Protein AF-A0A1F7S9X0-F1 (afdb_monomer_lite)

Foldseek 3Di:
DVVLVVVLVVLLVVVVVVLVVVLVVQLVLQQDAQVGGDPVSSVVVSVLVSVLSVLLSCLQRPVLVVCVVPDDDDAQLVSQLVSQQVSLVVCVVVVSQDDDPLSSQLSNLQSSLSSSVSSLVVVVVDPPDCPPVSVVNCVPSVVSSVVSNVSSVVSNSVSRYD

Structure (mmCIF, N/CA/C/O backbone):
data_AF-A0A1F7S9X0-F1
#
_entry.id   AF-A0A1F7S9X0-F1
#
loop_
_atom_site.group_PDB
_atom_site.id
_atom_site.type_symbol
_atom_site.label_atom_id
_atom_site.label_alt_id
_atom_site.label_comp_id
_atom_site.label_asym_id
_atom_site.label_entity_id
_atom_site.label_seq_id
_atom_site.pdbx_PDB_ins_code
_atom_site.Cartn_x
_atom_site.Cartn_y
_atom_site.Cartn_z
_atom_site.occupancy
_atom_site.B_iso_or_equiv
_atom_site.auth_seq_id
_atom_site.auth_comp_id
_atom_site.auth_asym_id
_atom_site.auth_atom_id
_atom_site.pdbx_PDB_model_num
ATOM 1 N N . MET A 1 1 ? -0.763 -1.073 28.787 1.00 52.91 1 MET A N 1
ATOM 2 C CA . MET A 1 1 ? -0.104 -0.622 27.533 1.00 52.91 1 MET A CA 1
ATOM 3 C C . MET A 1 1 ? 0.517 -1.801 26.780 1.00 52.91 1 MET A C 1
ATOM 5 O O . MET A 1 1 ? 0.307 -1.887 25.579 1.00 52.91 1 MET A O 1
ATOM 9 N N . TYR A 1 2 ? 1.167 -2.744 27.479 1.00 56.00 2 TYR A N 1
ATOM 10 C CA . TYR A 1 2 ? 1.708 -3.992 26.912 1.00 56.00 2 TYR A CA 1
ATOM 11 C C . TYR A 1 2 ? 0.678 -4.873 26.181 1.00 56.00 2 TYR A C 1
ATOM 13 O O . TYR A 1 2 ? 0.942 -5.265 25.049 1.00 56.00 2 TYR A O 1
ATOM 21 N N . ASP A 1 3 ? -0.524 -5.079 26.734 1.00 59.19 3 ASP A N 1
ATOM 22 C CA . ASP A 1 3 ? -1.555 -5.902 26.067 1.00 59.19 3 ASP A CA 1
ATOM 23 C C . ASP A 1 3 ? -1.967 -5.372 24.689 1.00 59.19 3 ASP A C 1
ATOM 25 O O . ASP A 1 3 ? -2.252 -6.146 23.783 1.00 59.19 3 ASP A O 1
ATOM 29 N N . ARG A 1 4 ? -1.943 -4.045 24.491 1.00 62.69 4 ARG A N 1
ATOM 30 C CA . ARG A 1 4 ? -2.284 -3.433 23.198 1.00 62.69 4 ARG A CA 1
ATOM 31 C C 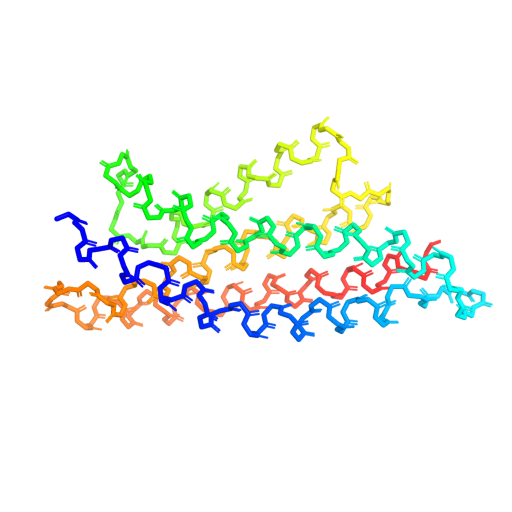. ARG A 1 4 ? -1.199 -3.684 22.148 1.00 62.69 4 ARG A C 1
ATOM 33 O O . ARG A 1 4 ? -1.534 -3.937 21.001 1.00 62.69 4 ARG A O 1
ATOM 40 N N . LEU A 1 5 ? 0.079 -3.659 22.532 1.00 60.00 5 LEU A N 1
ATOM 41 C CA . LEU A 1 5 ? 1.208 -3.941 21.633 1.00 60.00 5 LEU A CA 1
ATOM 42 C C . LEU A 1 5 ? 1.247 -5.409 21.193 1.00 60.00 5 LEU A C 1
ATOM 44 O O . LEU A 1 5 ? 1.481 -5.687 20.019 1.00 60.00 5 LEU A O 1
ATOM 48 N N . VAL A 1 6 ? 0.972 -6.340 22.110 1.00 61.53 6 VAL A N 1
ATOM 49 C CA . VAL A 1 6 ? 0.902 -7.777 21.794 1.00 61.53 6 VAL A CA 1
ATOM 50 C C . VAL A 1 6 ? -0.243 -8.061 20.822 1.00 61.53 6 VAL A C 1
ATOM 52 O O . VAL A 1 6 ? -0.059 -8.787 19.847 1.00 61.53 6 VAL A O 1
ATOM 55 N N . LEU A 1 7 ? -1.398 -7.426 21.032 1.00 66.19 7 LEU A N 1
ATOM 56 C CA . LEU A 1 7 ? -2.547 -7.538 20.134 1.00 66.19 7 LEU A CA 1
ATOM 57 C C . LEU A 1 7 ? -2.237 -6.977 18.736 1.00 66.19 7 LEU A C 1
ATOM 59 O O . LEU A 1 7 ? -2.591 -7.590 17.730 1.00 66.19 7 LEU A O 1
ATOM 63 N N . ILE A 1 8 ? -1.493 -5.865 18.671 1.00 66.94 8 ILE A N 1
ATOM 64 C CA . ILE A 1 8 ? -1.034 -5.272 17.409 1.00 66.94 8 ILE A CA 1
ATOM 65 C C . ILE A 1 8 ? -0.099 -6.205 16.637 1.00 66.94 8 ILE A C 1
ATOM 67 O O . ILE A 1 8 ? -0.244 -6.361 15.419 1.00 66.94 8 ILE A O 1
ATOM 71 N N . LEU A 1 9 ? 0.836 -6.847 17.337 1.00 61.72 9 LEU A N 1
ATOM 72 C CA . LEU A 1 9 ? 1.754 -7.827 16.757 1.00 61.72 9 LEU A CA 1
ATOM 73 C C . LEU A 1 9 ? 1.010 -9.067 16.250 1.00 61.72 9 LEU A C 1
ATOM 75 O O . LEU A 1 9 ? 1.274 -9.522 15.140 1.00 61.72 9 LEU A O 1
ATOM 79 N N . VAL A 1 10 ? 0.040 -9.576 17.013 1.00 67.88 10 VAL A N 1
ATOM 80 C CA . VAL A 1 10 ? -0.787 -10.726 16.613 1.00 67.88 10 VAL A CA 1
ATOM 81 C C . VAL A 1 10 ? -1.612 -10.429 15.360 1.00 67.88 10 VAL A C 1
ATOM 83 O O . VAL A 1 10 ? -1.617 -11.240 14.431 1.00 67.88 10 VAL A O 1
ATOM 86 N N . GLU A 1 11 ? -2.259 -9.263 15.275 1.00 68.31 11 GLU A N 1
ATOM 87 C CA . GLU A 1 11 ? -2.981 -8.871 14.057 1.00 68.31 11 GLU A CA 1
ATOM 88 C C . GLU A 1 11 ? -2.034 -8.691 12.867 1.00 68.31 11 GLU A C 1
ATOM 90 O O . GLU A 1 11 ? -2.340 -9.147 11.764 1.00 68.31 11 GLU A O 1
ATOM 95 N N . THR A 1 12 ? -0.851 -8.114 13.093 1.00 69.31 12 THR A N 1
ATOM 96 C CA . THR A 1 12 ? 0.179 -7.976 12.052 1.00 69.31 12 THR A CA 1
ATOM 97 C C . THR A 1 12 ? 0.604 -9.342 11.504 1.00 69.31 12 THR A C 1
ATOM 99 O O . THR A 1 12 ? 0.726 -9.507 10.292 1.00 69.31 12 THR A O 1
ATOM 102 N N . ILE A 1 13 ? 0.770 -10.350 12.367 1.00 70.62 13 ILE A N 1
ATOM 103 C CA . ILE A 1 13 ? 1.105 -11.724 11.957 1.00 70.62 13 ILE A CA 1
ATOM 104 C C . ILE A 1 13 ? -0.046 -12.365 11.165 1.00 70.62 13 ILE A C 1
ATOM 106 O O . ILE A 1 13 ? 0.199 -13.071 10.183 1.00 70.62 13 ILE A O 1
ATOM 110 N N . SER A 1 14 ? -1.300 -12.101 11.548 1.00 73.56 14 SER A N 1
ATOM 111 C CA . SER A 1 14 ? -2.481 -12.582 10.818 1.00 73.56 14 SER A CA 1
ATOM 112 C C . SER A 1 14 ? -2.543 -12.001 9.399 1.00 73.56 14 SER A C 1
ATOM 114 O O . SER A 1 14 ? -2.650 -12.748 8.423 1.00 73.56 14 SER A O 1
ATOM 116 N N . TRP A 1 15 ? -2.368 -10.681 9.267 1.00 73.75 15 TRP A N 1
ATOM 117 C CA . TRP A 1 15 ? -2.317 -9.986 7.974 1.00 73.75 15 TRP A CA 1
ATOM 118 C C . TRP A 1 15 ? -1.079 -10.337 7.146 1.00 73.75 15 TRP A C 1
ATOM 120 O O . TRP A 1 15 ? -1.151 -10.372 5.916 1.00 73.75 15 TRP A O 1
ATOM 130 N N . GLY A 1 16 ? 0.031 -10.677 7.804 1.00 74.31 16 GLY A N 1
ATOM 131 C CA . GLY A 1 16 ? 1.269 -11.105 7.159 1.00 74.31 16 GLY A CA 1
ATOM 132 C C . GLY A 1 16 ? 1.069 -12.300 6.226 1.00 74.31 16 GLY A C 1
ATOM 133 O O . GLY A 1 16 ? 1.617 -12.303 5.128 1.00 74.31 16 GLY A O 1
ATOM 134 N N . LYS A 1 17 ? 0.216 -13.271 6.588 1.00 78.25 17 LYS A N 1
ATOM 135 C CA . LYS A 1 17 ? -0.087 -14.430 5.724 1.00 78.25 17 LYS A CA 1
ATOM 136 C C . LYS A 1 17 ? -0.723 -14.007 4.399 1.00 78.25 17 LYS A C 1
ATOM 138 O O . LYS A 1 17 ? -0.290 -14.453 3.341 1.00 78.25 17 LYS A O 1
ATOM 143 N N . TYR A 1 18 ? -1.711 -13.114 4.451 1.00 81.50 18 TYR A N 1
ATOM 144 C CA . TYR A 1 18 ? -2.380 -12.599 3.253 1.00 81.50 18 TYR A CA 1
ATOM 145 C C . TYR A 1 18 ? -1.437 -11.758 2.395 1.00 81.50 18 TYR A C 1
ATOM 147 O O . TYR A 1 18 ? -1.477 -11.843 1.169 1.00 81.50 18 TYR A O 1
ATOM 155 N N . ILE A 1 19 ? -0.547 -10.991 3.025 1.00 81.62 19 ILE A N 1
ATOM 156 C CA . ILE A 1 19 ? 0.448 -10.207 2.297 1.00 81.62 19 ILE A CA 1
ATOM 157 C C . ILE A 1 19 ? 1.531 -11.060 1.669 1.00 81.62 19 ILE A C 1
ATOM 159 O O . ILE A 1 19 ? 1.950 -10.735 0.570 1.00 81.62 19 ILE A O 1
ATOM 163 N N . ILE A 1 20 ? 1.935 -12.172 2.275 1.00 83.69 20 ILE A N 1
ATOM 164 C CA . ILE A 1 20 ? 2.848 -13.118 1.623 1.00 83.69 20 ILE A CA 1
ATOM 165 C C . ILE A 1 20 ? 2.207 -13.671 0.344 1.00 83.69 20 ILE A C 1
ATOM 167 O O . ILE A 1 20 ? 2.863 -13.710 -0.696 1.00 83.69 20 ILE A O 1
ATOM 171 N N . VAL A 1 21 ? 0.917 -14.023 0.386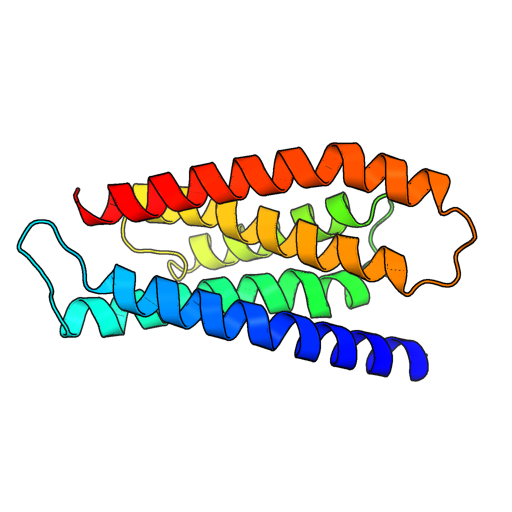 1.00 85.81 21 VAL A N 1
ATOM 172 C CA . VAL A 1 21 ? 0.172 -14.458 -0.809 1.00 85.81 21 VAL A CA 1
ATOM 173 C C . VAL A 1 21 ? 0.089 -13.333 -1.845 1.00 85.81 21 VAL A C 1
ATOM 175 O O . VAL A 1 21 ? 0.334 -13.573 -3.026 1.00 85.81 21 VAL A O 1
ATOM 178 N N . ALA A 1 22 ? -0.190 -12.098 -1.419 1.00 84.81 22 ALA A N 1
ATOM 179 C CA . ALA A 1 22 ? -0.209 -10.944 -2.314 1.00 84.81 22 ALA A CA 1
ATOM 180 C C . ALA A 1 22 ? 1.171 -10.686 -2.940 1.00 84.81 22 ALA A C 1
ATOM 182 O O . ALA A 1 22 ? 1.265 -10.494 -4.146 1.00 84.81 22 ALA A O 1
ATOM 183 N N . ILE A 1 23 ? 2.250 -10.747 -2.158 1.00 86.06 23 ILE A N 1
ATOM 184 C CA . ILE A 1 23 ? 3.628 -10.599 -2.637 1.00 86.06 23 ILE A CA 1
ATOM 185 C C . ILE A 1 23 ? 3.938 -11.677 -3.672 1.00 86.06 23 ILE A C 1
ATOM 187 O O . ILE A 1 23 ? 4.440 -11.343 -4.738 1.00 86.06 23 ILE A O 1
ATOM 191 N N . ALA A 1 24 ? 3.600 -12.940 -3.402 1.00 86.06 24 ALA A N 1
ATOM 192 C CA . ALA A 1 24 ? 3.807 -14.031 -4.350 1.00 86.06 24 ALA A CA 1
ATOM 193 C C . ALA A 1 24 ? 3.043 -13.793 -5.665 1.00 86.06 24 ALA A C 1
ATOM 195 O O . ALA A 1 24 ? 3.619 -13.930 -6.743 1.00 86.06 24 ALA A O 1
ATOM 196 N N . ALA A 1 25 ? 1.780 -13.362 -5.589 1.00 87.00 25 ALA A N 1
ATOM 197 C CA . ALA A 1 25 ? 0.981 -13.033 -6.767 1.00 87.00 25 ALA A CA 1
ATOM 198 C C . ALA A 1 25 ? 1.587 -11.867 -7.569 1.00 87.00 25 ALA A C 1
ATOM 200 O O . ALA A 1 25 ? 1.776 -11.978 -8.779 1.00 87.00 25 ALA A O 1
ATOM 201 N N . PHE A 1 26 ? 1.958 -10.770 -6.902 1.00 83.81 26 PHE A N 1
ATOM 202 C CA . PHE A 1 26 ? 2.605 -9.624 -7.545 1.00 83.81 26 PHE A CA 1
ATOM 203 C C . PHE A 1 26 ? 3.975 -9.982 -8.123 1.00 83.81 26 PHE A C 1
ATOM 205 O O . PHE A 1 26 ? 4.335 -9.465 -9.176 1.00 83.81 26 PHE A O 1
ATOM 212 N N . PHE A 1 27 ? 4.732 -10.869 -7.479 1.00 84.88 27 PHE A N 1
ATOM 213 C CA . PHE A 1 27 ? 6.030 -11.330 -7.964 1.00 84.88 27 PHE A CA 1
ATOM 214 C C . PHE A 1 27 ? 5.885 -12.141 -9.257 1.00 84.88 27 PHE A C 1
ATOM 216 O O . PHE A 1 27 ? 6.575 -11.855 -10.233 1.00 84.88 27 PHE A O 1
ATOM 223 N N . LEU A 1 28 ? 4.926 -13.074 -9.306 1.00 83.56 28 LEU A N 1
ATOM 224 C CA . LEU A 1 28 ? 4.610 -13.837 -10.520 1.00 83.56 28 LEU A CA 1
ATOM 225 C C . LEU A 1 28 ? 4.130 -12.926 -11.657 1.00 83.56 28 LEU A C 1
ATOM 227 O O . LEU A 1 28 ? 4.564 -13.069 -12.796 1.00 83.56 28 LEU A O 1
ATOM 231 N N . LEU A 1 29 ? 3.273 -11.951 -11.350 1.00 83.81 29 LEU A N 1
ATOM 232 C CA . LEU A 1 29 ? 2.774 -11.002 -12.347 1.00 83.81 29 LEU A CA 1
ATOM 233 C C . LEU A 1 29 ? 3.838 -9.984 -12.790 1.00 83.81 29 LEU A C 1
ATOM 235 O O . LEU A 1 29 ? 3.744 -9.448 -13.890 1.00 83.81 29 LEU A O 1
ATOM 239 N N . SER A 1 30 ? 4.859 -9.723 -11.968 1.00 83.31 30 SER A N 1
ATOM 240 C CA . SER A 1 30 ? 5.921 -8.750 -12.273 1.00 83.31 30 SER A CA 1
ATOM 241 C C . SER A 1 30 ? 6.828 -9.186 -13.419 1.00 83.31 30 SER A C 1
ATOM 243 O O . SER A 1 30 ? 7.471 -8.338 -14.031 1.00 83.31 30 SER A O 1
ATOM 245 N N . GLY A 1 31 ? 6.895 -10.486 -13.712 1.00 78.19 31 GLY A N 1
ATOM 246 C CA . GLY A 1 31 ? 7.665 -10.989 -14.846 1.00 78.19 31 GLY A CA 1
ATOM 247 C C . GLY A 1 31 ? 6.967 -10.833 -16.193 1.00 78.19 31 GLY A C 1
ATOM 248 O O . GLY A 1 31 ? 7.625 -10.981 -17.219 1.00 78.19 31 GLY A O 1
ATOM 249 N N . LEU A 1 32 ? 5.666 -10.521 -16.210 1.00 81.56 32 LEU A N 1
ATOM 250 C CA . LEU A 1 32 ? 4.917 -10.300 -17.444 1.00 81.56 32 LEU A CA 1
ATOM 251 C C . LEU A 1 32 ? 5.286 -8.949 -18.061 1.00 81.56 32 LEU A C 1
ATOM 253 O O . LEU A 1 32 ? 5.194 -7.906 -17.414 1.00 81.56 32 LEU A O 1
ATOM 257 N N . ASN A 1 33 ? 5.665 -8.981 -19.334 1.00 79.25 33 ASN A N 1
ATOM 258 C CA . ASN A 1 33 ? 5.948 -7.809 -20.149 1.00 79.25 33 ASN A CA 1
ATOM 259 C C . ASN A 1 33 ? 5.327 -7.994 -21.548 1.00 79.25 33 ASN A C 1
ATOM 261 O O . ASN A 1 33 ? 4.997 -9.107 -21.963 1.00 79.25 33 ASN A O 1
ATOM 265 N N . LYS A 1 34 ? 5.207 -6.905 -22.312 1.00 77.25 34 LYS A N 1
ATOM 266 C CA . LYS A 1 34 ? 4.739 -6.873 -23.706 1.00 77.25 34 LYS A CA 1
ATOM 267 C C . LYS A 1 34 ? 5.476 -7.856 -24.628 1.00 77.25 34 LYS A C 1
ATOM 269 O O . LYS A 1 34 ? 4.891 -8.343 -25.588 1.00 77.25 34 LYS A O 1
ATOM 274 N N . TYR A 1 35 ? 6.740 -8.158 -24.328 1.00 77.69 35 TYR A N 1
ATOM 275 C CA . TYR A 1 35 ? 7.597 -9.062 -25.107 1.00 77.69 35 TYR A CA 1
ATOM 276 C C . TYR A 1 35 ? 7.647 -10.504 -24.564 1.00 77.69 35 TYR A C 1
ATOM 278 O O . TYR A 1 35 ? 8.422 -11.314 -25.065 1.00 77.69 35 TYR A O 1
ATOM 286 N N . GLY A 1 36 ? 6.843 -10.837 -23.547 1.00 79.75 36 GLY A N 1
ATOM 287 C CA . GLY A 1 36 ? 6.829 -12.148 -22.891 1.00 79.75 36 GLY A CA 1
ATOM 288 C C . GLY A 1 36 ? 7.244 -12.085 -21.420 1.00 79.75 36 GLY A C 1
ATOM 289 O O . GLY A 1 36 ? 7.173 -11.032 -20.787 1.00 79.75 36 GLY A O 1
ATOM 290 N N . TYR A 1 37 ? 7.653 -13.228 -20.863 1.00 82.75 37 TYR A N 1
ATOM 291 C CA . TYR A 1 37 ? 8.077 -13.327 -19.465 1.00 82.75 37 TYR A CA 1
ATOM 292 C C . TYR A 1 37 ? 9.589 -13.119 -19.330 1.00 82.75 37 TYR A C 1
ATOM 294 O O . TYR A 1 37 ? 10.368 -13.844 -19.945 1.00 82.75 37 TYR A O 1
ATOM 302 N N . SER A 1 38 ? 10.010 -12.158 -18.506 1.00 82.81 38 SER A N 1
ATOM 303 C CA . SER A 1 38 ? 11.426 -11.910 -18.204 1.00 82.81 38 SER A CA 1
ATOM 304 C C . SER A 1 38 ? 11.694 -12.113 -16.716 1.00 82.81 38 SER A C 1
ATOM 306 O O . SER A 1 38 ? 11.115 -11.432 -15.869 1.00 82.81 38 SER A O 1
ATOM 308 N N . SER A 1 39 ? 12.597 -13.042 -16.395 1.00 79.75 39 SER A N 1
ATOM 309 C CA . SER A 1 39 ? 12.998 -13.352 -15.018 1.00 79.75 39 SER A CA 1
ATOM 310 C C . SER A 1 39 ? 13.709 -12.186 -14.330 1.00 79.75 39 SER A C 1
ATOM 312 O O . SER A 1 39 ? 13.466 -11.940 -13.151 1.00 79.75 39 SER A O 1
ATOM 314 N N . ASP A 1 40 ? 14.530 -11.425 -15.055 1.00 80.19 40 ASP A N 1
ATOM 315 C CA . ASP A 1 40 ? 15.280 -10.300 -14.480 1.00 80.19 40 ASP A CA 1
ATOM 316 C C . ASP A 1 40 ? 14.353 -9.146 -14.082 1.00 80.19 40 ASP A C 1
ATOM 318 O O . ASP A 1 40 ? 14.463 -8.576 -12.991 1.00 80.19 40 ASP A O 1
ATOM 322 N N . LEU A 1 41 ? 13.366 -8.850 -14.935 1.00 78.56 41 LEU A N 1
ATOM 323 C CA . LEU A 1 41 ? 12.330 -7.861 -14.636 1.00 78.56 41 LEU A CA 1
ATOM 324 C C . LEU A 1 41 ? 11.403 -8.329 -13.513 1.00 78.56 41 LEU A C 1
ATOM 326 O O . LEU A 1 41 ? 11.011 -7.504 -12.680 1.00 78.56 41 LEU A O 1
ATOM 330 N N . ALA A 1 42 ? 11.104 -9.633 -13.450 1.00 80.38 42 ALA A N 1
ATOM 331 C CA . ALA A 1 42 ? 10.321 -10.224 -12.369 1.00 80.38 42 ALA A CA 1
ATOM 332 C C . ALA A 1 42 ? 10.984 -9.998 -11.008 1.00 80.38 42 ALA A C 1
ATOM 334 O O . ALA A 1 42 ? 10.314 -9.596 -10.061 1.00 80.38 42 ALA A O 1
ATOM 335 N N . ILE A 1 43 ? 12.303 -10.192 -10.915 1.00 81.94 43 ILE A N 1
ATOM 336 C CA . ILE A 1 43 ? 13.046 -10.023 -9.662 1.00 81.94 43 ILE A CA 1
ATOM 337 C C . ILE A 1 43 ? 13.089 -8.549 -9.258 1.00 81.94 43 ILE A C 1
ATOM 339 O O . ILE A 1 43 ? 12.698 -8.208 -8.141 1.00 81.94 43 ILE A O 1
ATOM 343 N N . LEU A 1 44 ? 13.520 -7.660 -10.159 1.00 81.81 44 LEU A N 1
ATOM 344 C CA . LEU A 1 44 ? 13.654 -6.232 -9.849 1.00 81.81 44 LEU A CA 1
ATOM 345 C C . LEU A 1 44 ? 12.309 -5.605 -9.487 1.00 81.81 44 LEU A C 1
ATOM 347 O O . LEU A 1 44 ? 12.188 -4.878 -8.495 1.00 81.81 44 LEU A O 1
ATOM 351 N N . THR A 1 45 ? 11.285 -5.891 -10.283 1.00 82.00 45 THR A N 1
ATOM 352 C CA . THR A 1 45 ? 9.977 -5.273 -10.099 1.00 82.00 45 THR A CA 1
ATOM 353 C C . THR A 1 45 ? 9.167 -5.962 -9.013 1.00 82.00 45 THR A C 1
ATOM 355 O O . THR A 1 45 ? 8.510 -5.286 -8.220 1.00 82.00 45 THR A O 1
ATOM 358 N N . GLY A 1 46 ? 9.286 -7.284 -8.897 1.00 83.88 46 GLY A N 1
ATOM 359 C CA . GLY A 1 46 ? 8.697 -8.053 -7.810 1.00 83.88 46 GLY A CA 1
ATOM 360 C C . GLY A 1 46 ? 9.257 -7.632 -6.455 1.00 83.88 46 GLY A C 1
ATOM 361 O O . GLY A 1 46 ? 8.487 -7.452 -5.516 1.00 83.88 46 GLY A O 1
ATOM 362 N N . PHE A 1 47 ? 10.563 -7.357 -6.352 1.00 86.25 47 PHE A N 1
ATOM 363 C CA . PHE A 1 47 ? 11.160 -6.829 -5.122 1.00 86.25 47 PHE A CA 1
ATOM 364 C C . PHE A 1 47 ? 10.619 -5.436 -4.764 1.00 86.25 47 PHE A C 1
ATOM 366 O O . PHE A 1 47 ? 10.289 -5.170 -3.606 1.00 86.25 47 PHE A O 1
ATOM 373 N N . ARG A 1 48 ? 10.454 -4.548 -5.756 1.00 86.25 48 ARG A N 1
ATOM 374 C CA . ARG A 1 48 ? 9.827 -3.228 -5.553 1.00 86.25 48 ARG A CA 1
ATOM 375 C C . ARG A 1 48 ? 8.371 -3.356 -5.100 1.00 86.25 48 ARG A C 1
ATOM 377 O O . ARG A 1 48 ? 7.979 -2.704 -4.135 1.00 86.25 48 ARG A O 1
ATOM 384 N N . ALA A 1 49 ? 7.591 -4.220 -5.749 1.00 86.25 49 ALA A N 1
ATOM 385 C CA . ALA A 1 49 ? 6.202 -4.481 -5.384 1.00 86.25 49 ALA A CA 1
ATOM 386 C C . ALA A 1 49 ? 6.087 -5.073 -3.972 1.00 86.25 49 ALA A C 1
ATOM 388 O O . ALA A 1 49 ? 5.261 -4.621 -3.180 1.00 86.25 49 ALA A O 1
ATOM 389 N N . ALA A 1 50 ? 6.966 -6.016 -3.624 1.00 87.00 50 ALA A N 1
ATOM 390 C CA . ALA A 1 50 ? 7.030 -6.604 -2.293 1.00 87.00 50 ALA A CA 1
ATOM 391 C C . ALA A 1 50 ? 7.320 -5.549 -1.222 1.00 87.00 50 ALA A C 1
ATOM 393 O O . ALA A 1 50 ? 6.628 -5.488 -0.206 1.00 87.00 50 ALA A O 1
ATOM 394 N N . ARG A 1 51 ? 8.289 -4.663 -1.477 1.00 89.94 51 ARG A N 1
ATOM 395 C CA . ARG A 1 51 ? 8.617 -3.543 -0.590 1.00 89.94 51 ARG A CA 1
ATOM 396 C C . ARG A 1 51 ? 7.436 -2.588 -0.406 1.00 89.94 51 ARG A C 1
ATOM 398 O O . ARG A 1 51 ? 7.147 -2.197 0.723 1.00 89.94 51 ARG A O 1
ATOM 405 N N . ASN A 1 52 ? 6.734 -2.239 -1.483 1.00 88.62 52 ASN A N 1
ATOM 406 C CA . ASN A 1 52 ? 5.566 -1.358 -1.420 1.00 88.62 52 ASN A CA 1
ATOM 407 C C . ASN A 1 52 ? 4.415 -2.000 -0.629 1.00 88.62 52 ASN A C 1
ATOM 409 O O . ASN A 1 52 ? 3.828 -1.360 0.243 1.00 88.62 52 ASN A O 1
ATOM 413 N N . LEU A 1 53 ? 4.135 -3.286 -0.850 1.00 87.81 53 LEU A N 1
ATOM 414 C CA . LEU A 1 53 ? 3.128 -4.021 -0.080 1.00 87.81 53 LEU A CA 1
ATOM 415 C C . LEU A 1 53 ? 3.503 -4.112 1.402 1.00 87.81 53 LEU A C 1
ATOM 417 O O . LEU A 1 53 ? 2.668 -3.811 2.257 1.00 87.81 53 LEU A O 1
ATOM 421 N N . LEU A 1 54 ? 4.762 -4.430 1.714 1.00 88.38 54 LEU A N 1
ATOM 422 C CA . LEU A 1 54 ? 5.264 -4.423 3.089 1.00 88.38 54 LEU A CA 1
ATOM 423 C C . LEU A 1 54 ? 5.079 -3.050 3.734 1.00 88.38 54 LEU A C 1
ATOM 425 O O . LEU A 1 54 ? 4.540 -2.971 4.834 1.00 88.38 54 LEU A O 1
ATOM 429 N N . SER A 1 55 ? 5.435 -1.963 3.041 1.00 86.81 55 SER A N 1
ATOM 430 C CA . SER A 1 55 ? 5.237 -0.609 3.575 1.00 86.81 55 SER A CA 1
ATOM 431 C C . SER A 1 55 ? 3.769 -0.289 3.861 1.00 86.81 55 SER A C 1
ATOM 433 O O . SER A 1 55 ? 3.488 0.347 4.873 1.00 86.81 55 SER A O 1
ATOM 435 N N . SER A 1 56 ? 2.829 -0.784 3.045 1.00 86.38 56 SER A N 1
ATOM 436 C CA . SER A 1 56 ? 1.393 -0.594 3.288 1.00 86.38 56 SER A CA 1
ATOM 437 C C . SER A 1 56 ? 0.914 -1.320 4.549 1.00 86.38 56 SER A C 1
ATOM 439 O O . SER A 1 56 ? 0.081 -0.789 5.286 1.00 86.38 56 SER A O 1
ATOM 441 N N . LEU A 1 57 ? 1.494 -2.487 4.851 1.00 85.75 57 LEU A N 1
ATOM 442 C CA . LEU A 1 57 ? 1.230 -3.198 6.099 1.00 85.75 57 LEU A CA 1
ATOM 443 C C . LEU A 1 57 ? 1.860 -2.505 7.284 1.00 85.75 57 LEU A C 1
ATOM 445 O O . LEU A 1 57 ? 1.145 -2.264 8.243 1.00 85.75 57 LEU A O 1
ATOM 449 N N . PHE A 1 58 ? 3.129 -2.101 7.215 1.00 84.62 58 PHE A N 1
ATOM 450 C CA . PHE A 1 58 ? 3.747 -1.343 8.306 1.00 84.62 58 PHE A CA 1
ATOM 451 C C . PHE A 1 58 ? 2.970 -0.051 8.603 1.00 84.62 58 PHE A C 1
ATOM 453 O O . PHE A 1 58 ? 2.742 0.277 9.770 1.00 84.62 58 PHE A O 1
ATOM 460 N N . ALA A 1 59 ? 2.498 0.641 7.561 1.00 84.56 59 ALA A N 1
ATOM 461 C CA . ALA A 1 59 ? 1.648 1.822 7.666 1.00 84.56 59 ALA A CA 1
ATOM 462 C C . ALA A 1 59 ? 0.341 1.533 8.421 1.00 84.56 59 ALA A C 1
ATOM 464 O O . ALA A 1 59 ? 0.036 2.197 9.416 1.00 84.56 59 ALA A O 1
ATOM 465 N N . GLY A 1 60 ? -0.412 0.524 7.980 1.00 80.69 60 GLY A N 1
ATOM 466 C CA . GLY A 1 60 ? -1.713 0.188 8.558 1.00 80.69 60 GLY A CA 1
ATOM 467 C C . GLY A 1 60 ? -1.629 -0.501 9.921 1.00 80.69 60 GLY A C 1
ATOM 468 O O . GLY A 1 60 ? -2.468 -0.250 10.781 1.00 80.69 60 GLY A O 1
ATOM 469 N N . SER A 1 61 ? -0.621 -1.351 10.129 1.00 78.62 61 SER A N 1
ATOM 470 C CA . SER A 1 61 ? -0.542 -2.273 11.265 1.00 78.62 61 SER A CA 1
ATOM 471 C C . SER A 1 61 ? 0.291 -1.759 12.430 1.00 78.62 61 SER A C 1
ATOM 473 O O . SER A 1 61 ? -0.015 -2.061 13.574 1.00 78.62 61 SER A O 1
ATOM 475 N N . ILE A 1 62 ? 1.332 -0.966 12.178 1.00 80.88 62 ILE A N 1
ATOM 476 C CA . ILE A 1 62 ? 2.244 -0.497 13.231 1.00 80.88 62 ILE A CA 1
ATOM 477 C C . ILE A 1 62 ? 2.139 1.016 13.378 1.00 80.88 62 ILE A C 1
ATOM 479 O O . ILE A 1 62 ? 1.842 1.514 14.463 1.00 80.88 62 ILE A O 1
ATOM 483 N N . ILE A 1 63 ? 2.318 1.758 12.285 1.00 80.25 63 ILE A N 1
ATOM 484 C CA . ILE A 1 63 ? 2.366 3.224 12.334 1.00 80.25 63 ILE A CA 1
ATOM 485 C C . ILE A 1 63 ? 1.001 3.786 12.734 1.00 80.25 63 ILE A C 1
ATOM 487 O O . ILE A 1 63 ? 0.929 4.638 13.617 1.00 80.25 63 ILE A O 1
ATOM 491 N N . THR A 1 64 ? -0.086 3.274 12.149 1.00 80.06 64 THR A N 1
ATOM 492 C CA . THR A 1 64 ? -1.441 3.734 12.476 1.00 80.06 64 THR A CA 1
ATOM 493 C C . THR A 1 64 ? -1.792 3.588 13.951 1.00 80.06 64 THR A C 1
ATOM 495 O O . THR A 1 64 ? -2.133 4.609 14.554 1.00 80.06 64 THR A O 1
ATOM 498 N N . PRO A 1 65 ? -1.670 2.408 14.585 1.00 72.88 65 PRO A N 1
ATOM 499 C CA . PRO A 1 65 ? -1.977 2.279 16.002 1.00 72.88 65 PRO A CA 1
ATOM 500 C C . PRO A 1 65 ? -1.040 3.060 16.928 1.00 72.88 65 PRO A C 1
ATOM 502 O O . PRO A 1 65 ? -1.494 3.546 17.964 1.00 72.88 65 PRO A O 1
ATOM 505 N N . ILE A 1 66 ? 0.231 3.242 16.556 1.00 75.75 66 ILE A N 1
ATOM 506 C CA . ILE A 1 66 ? 1.174 4.073 17.321 1.00 75.75 66 ILE A CA 1
ATOM 507 C C . ILE A 1 66 ? 0.785 5.556 17.264 1.00 75.75 66 ILE A C 1
ATOM 509 O O . ILE A 1 66 ? 0.899 6.250 18.272 1.00 75.75 66 ILE A O 1
ATOM 513 N N . LEU A 1 67 ? 0.287 6.038 16.119 1.00 72.56 67 LEU A N 1
ATOM 514 C CA . LEU A 1 67 ? -0.156 7.426 15.931 1.00 72.56 67 LEU A CA 1
ATOM 515 C C . LEU A 1 67 ? -1.619 7.680 16.331 1.00 72.56 67 LEU A C 1
ATOM 517 O O . LEU A 1 67 ? -2.051 8.835 16.364 1.00 72.56 67 LEU A O 1
ATOM 521 N N . LEU A 1 68 ? -2.387 6.645 16.693 1.00 68.25 68 LEU A N 1
ATOM 522 C CA . LEU A 1 68 ? -3.761 6.791 17.193 1.00 68.25 68 LEU A CA 1
ATOM 523 C C . LEU A 1 68 ? -3.954 7.848 18.295 1.00 68.25 68 LEU A C 1
ATOM 525 O O . LEU A 1 68 ? -4.955 8.562 18.193 1.00 68.25 68 LEU A O 1
ATOM 529 N N . PRO A 1 69 ? -3.087 7.977 19.327 1.00 67.19 69 PRO A N 1
ATOM 530 C CA . PRO A 1 69 ? -3.283 8.971 20.384 1.00 67.19 69 PRO A CA 1
ATOM 531 C C . PRO A 1 69 ? -3.128 10.416 19.898 1.00 67.19 69 PRO A C 1
ATOM 533 O O . PRO A 1 69 ? -3.592 11.325 20.577 1.00 67.19 69 PRO A O 1
ATOM 536 N N . TRP A 1 70 ? -2.488 10.640 18.748 1.00 66.00 70 TRP A N 1
ATOM 537 C CA . TRP A 1 70 ? -2.195 11.977 18.226 1.00 66.00 70 TRP A CA 1
ATOM 538 C C . TRP A 1 70 ? -3.119 12.414 17.091 1.00 66.00 70 TRP A C 1
ATOM 540 O O . TRP A 1 70 ? -3.227 13.609 16.830 1.00 66.00 70 TRP A O 1
ATOM 550 N N . ILE A 1 71 ? -3.807 11.485 16.419 1.00 61.84 71 ILE A N 1
ATOM 551 C CA . ILE A 1 71 ? -4.679 11.831 15.292 1.00 61.84 71 ILE A CA 1
ATOM 552 C C . ILE A 1 71 ? -6.128 12.003 15.779 1.00 61.84 71 ILE A C 1
ATOM 554 O O . ILE A 1 71 ? -6.770 11.004 16.138 1.00 61.84 71 ILE A O 1
ATOM 558 N N . PRO A 1 72 ? -6.689 13.229 15.758 1.00 57.16 72 PRO A N 1
ATOM 559 C CA . PRO A 1 72 ? -8.089 13.461 16.088 1.00 57.16 72 PRO A CA 1
ATOM 560 C C . PRO A 1 72 ? -8.999 12.835 15.023 1.00 57.16 72 PRO A C 1
ATOM 562 O O . PRO A 1 72 ? -8.761 12.954 13.824 1.00 57.16 72 PRO A O 1
ATOM 565 N N . GLY A 1 73 ? -10.051 12.141 15.455 1.00 65.38 73 GLY A N 1
ATOM 566 C CA . GLY A 1 73 ? -11.033 11.535 14.551 1.00 65.38 73 GLY A CA 1
ATOM 567 C C . GLY A 1 73 ? -11.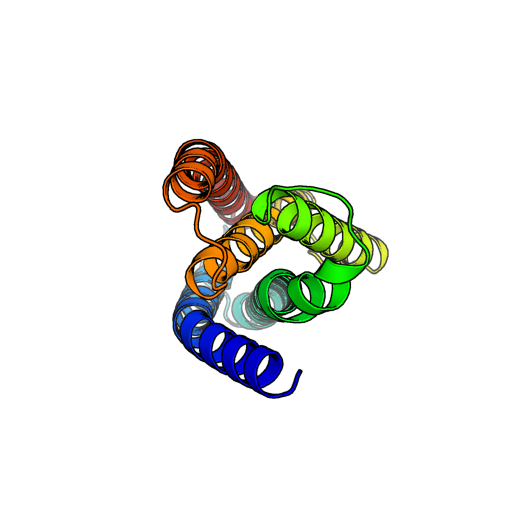632 10.248 15.109 1.00 65.38 73 GLY A C 1
ATOM 568 O O . GLY A 1 73 ? -10.926 9.449 15.730 1.00 65.38 73 GLY A O 1
ATOM 569 N N . LYS A 1 74 ? -12.939 10.057 14.882 1.00 66.62 74 LYS A N 1
ATOM 570 C CA . LYS A 1 74 ? -13.690 8.864 15.315 1.00 66.62 74 LYS A CA 1
ATOM 571 C C . LYS A 1 74 ? -13.399 7.627 14.458 1.00 66.62 74 LYS A C 1
ATOM 573 O O . LYS A 1 74 ? -13.469 6.521 14.975 1.00 66.62 74 LYS A O 1
ATOM 578 N N . ASN A 1 75 ? -13.075 7.822 13.181 1.00 76.12 75 ASN A N 1
ATOM 579 C CA . ASN A 1 75 ? -12.966 6.752 12.190 1.00 76.12 75 ASN A CA 1
ATOM 580 C C . ASN A 1 75 ? -11.524 6.242 12.087 1.00 76.12 75 ASN A C 1
ATOM 582 O O . ASN A 1 75 ? -10.607 7.023 11.826 1.00 76.12 75 ASN A O 1
ATOM 586 N N . PHE A 1 76 ? -11.324 4.936 12.258 1.00 75.12 76 PHE A N 1
ATOM 587 C CA . PHE A 1 76 ? -10.010 4.293 12.131 1.00 75.12 76 PHE A CA 1
ATOM 588 C C . PHE A 1 76 ? -9.559 4.178 10.670 1.00 75.12 76 PHE A C 1
ATOM 590 O O . PHE A 1 76 ? -8.379 4.372 10.370 1.00 75.12 76 PHE A O 1
ATOM 597 N N . SER A 1 77 ? -10.499 3.949 9.748 1.00 80.12 77 SER A N 1
ATOM 598 C CA . SER A 1 77 ? -10.239 3.874 8.302 1.00 80.12 77 SER A CA 1
ATOM 599 C C . SER A 1 77 ? -9.592 5.153 7.763 1.00 80.12 77 SER A C 1
ATOM 601 O O . SER A 1 77 ? -8.630 5.100 6.994 1.00 80.12 77 SER A O 1
ATOM 603 N N . PHE A 1 78 ? -10.066 6.315 8.214 1.00 82.44 78 PHE A N 1
ATOM 604 C CA . PHE A 1 78 ? -9.564 7.615 7.774 1.00 82.44 78 PHE A CA 1
ATOM 605 C C . PHE A 1 78 ? -8.125 7.874 8.243 1.00 82.44 78 PHE A C 1
ATOM 607 O O . PHE A 1 78 ? -7.310 8.408 7.493 1.00 82.44 78 PHE A O 1
ATOM 614 N N . LYS A 1 79 ? -7.777 7.418 9.453 1.00 82.62 79 LYS A N 1
ATOM 615 C CA . LYS A 1 79 ? -6.408 7.517 9.984 1.00 82.62 79 LYS A CA 1
ATOM 616 C C . LYS A 1 79 ? -5.441 6.640 9.189 1.00 82.62 79 LYS A C 1
ATOM 618 O O . LYS A 1 79 ? -4.384 7.114 8.780 1.00 82.62 79 LYS A O 1
ATOM 623 N N . GLY A 1 80 ? -5.840 5.397 8.905 1.00 83.75 80 GLY A N 1
ATOM 624 C CA . GLY A 1 80 ? -5.044 4.487 8.080 1.00 83.75 80 GLY A CA 1
ATOM 625 C C . GLY A 1 80 ? -4.866 4.976 6.644 1.00 83.75 80 GLY A C 1
ATOM 626 O O . GLY A 1 80 ? -3.789 4.803 6.074 1.00 83.75 80 GLY A O 1
ATOM 627 N N . PHE A 1 81 ? -5.880 5.639 6.077 1.00 87.12 81 PHE A N 1
ATOM 628 C CA . PHE A 1 81 ? -5.776 6.284 4.766 1.00 87.12 81 PHE A CA 1
ATOM 629 C C . PHE A 1 81 ? -4.724 7.395 4.774 1.00 87.12 81 PHE A C 1
ATOM 631 O O . PHE A 1 81 ? -3.838 7.391 3.925 1.00 87.12 81 PHE A O 1
ATOM 638 N N . PHE A 1 82 ? -4.772 8.307 5.750 1.00 88.12 82 PHE A N 1
ATOM 639 C CA . PHE A 1 82 ? -3.803 9.401 5.847 1.00 88.12 82 PHE A CA 1
ATOM 640 C C . PHE A 1 82 ? -2.367 8.911 5.993 1.00 88.12 82 PHE A C 1
ATOM 642 O O . PHE A 1 82 ? -1.472 9.428 5.329 1.00 88.12 82 PHE A O 1
ATOM 649 N N . ILE A 1 83 ? -2.144 7.907 6.839 1.00 88.62 83 ILE A N 1
ATOM 650 C CA . ILE A 1 83 ? -0.806 7.350 7.051 1.00 88.62 83 ILE A CA 1
ATOM 651 C C . ILE A 1 83 ? -0.326 6.615 5.801 1.00 88.62 83 ILE A C 1
ATOM 653 O O . ILE A 1 83 ? 0.812 6.808 5.379 1.00 88.62 83 ILE A O 1
ATOM 657 N N . GLY A 1 84 ? -1.200 5.841 5.154 1.00 86.88 84 GLY A N 1
ATOM 658 C CA . GLY A 1 84 ? -0.880 5.206 3.879 1.00 86.88 84 GLY A CA 1
ATOM 659 C C . GLY A 1 84 ? -0.545 6.230 2.791 1.00 86.88 84 GLY A C 1
ATOM 660 O O . GLY A 1 84 ? 0.430 6.054 2.067 1.00 86.88 84 GLY A O 1
ATOM 661 N N . PHE A 1 85 ? -1.291 7.334 2.715 1.00 90.06 85 PHE A N 1
ATOM 662 C CA . PHE A 1 85 ? -1.030 8.420 1.769 1.00 90.06 85 PHE A CA 1
ATOM 663 C C . PHE A 1 85 ? 0.307 9.116 2.044 1.00 90.06 85 PHE A C 1
ATOM 665 O O . PHE A 1 85 ? 1.072 9.366 1.116 1.00 90.06 85 PHE A O 1
ATOM 672 N N . TRP A 1 86 ? 0.637 9.357 3.315 1.00 89.88 86 TRP A N 1
ATOM 673 C CA . TRP A 1 86 ? 1.949 9.869 3.711 1.00 89.88 86 TRP A CA 1
ATOM 674 C C . TRP A 1 86 ? 3.089 8.940 3.292 1.00 89.88 86 TRP A C 1
ATOM 676 O O . TRP A 1 86 ? 4.086 9.409 2.748 1.00 89.88 86 TRP A O 1
ATOM 686 N N . VAL A 1 87 ? 2.936 7.628 3.483 1.00 88.94 87 VAL A N 1
ATOM 687 C CA . VAL A 1 87 ? 3.942 6.640 3.063 1.00 88.94 87 VAL A CA 1
ATOM 688 C C . VAL A 1 87 ? 4.135 6.658 1.550 1.00 88.94 87 VAL A C 1
ATOM 690 O O . VAL A 1 87 ? 5.273 6.706 1.085 1.00 88.94 87 VAL A O 1
ATOM 693 N N . VAL A 1 88 ? 3.046 6.697 0.778 1.00 90.62 88 VAL A N 1
ATOM 694 C CA . VAL A 1 88 ? 3.112 6.853 -0.683 1.00 90.62 88 VAL A CA 1
ATOM 695 C C . VAL A 1 88 ? 3.840 8.129 -1.072 1.00 90.62 88 VAL A C 1
ATOM 697 O O . VAL A 1 88 ? 4.701 8.091 -1.947 1.00 90.62 88 VAL A O 1
ATOM 700 N N . PHE A 1 89 ? 3.492 9.252 -0.445 1.00 90.00 89 PHE A N 1
ATOM 701 C CA . PHE A 1 89 ? 4.076 10.551 -0.755 1.00 90.00 89 PHE A CA 1
ATOM 702 C C . PHE A 1 89 ? 5.590 10.541 -0.524 1.00 90.00 89 PHE A C 1
ATOM 704 O O . PHE A 1 89 ? 6.355 10.896 -1.417 1.00 90.00 89 PHE A O 1
ATOM 711 N N . VAL A 1 90 ? 6.033 10.023 0.625 1.00 89.31 90 VAL A N 1
ATOM 712 C CA . VAL A 1 90 ? 7.457 9.855 0.944 1.00 89.31 90 VAL A CA 1
ATOM 713 C C . VAL A 1 90 ? 8.138 8.916 -0.056 1.00 89.31 90 VAL A C 1
ATOM 715 O O . VAL A 1 90 ? 9.184 9.251 -0.604 1.00 89.31 90 VAL A O 1
ATOM 718 N N . PHE A 1 91 ? 7.543 7.762 -0.362 1.00 87.56 91 PHE A N 1
ATOM 719 C CA . PHE A 1 91 ? 8.123 6.805 -1.313 1.00 87.56 91 PHE A CA 1
ATOM 720 C C . PHE A 1 91 ? 8.193 7.361 -2.739 1.00 87.56 91 PHE A C 1
ATOM 722 O O . PHE A 1 91 ? 9.082 6.983 -3.501 1.00 87.56 91 PHE A O 1
ATOM 729 N N . ASN A 1 92 ? 7.266 8.244 -3.113 1.00 88.06 92 ASN A N 1
ATOM 730 C CA . ASN A 1 92 ? 7.282 8.928 -4.397 1.00 88.06 92 ASN A CA 1
ATOM 731 C C . ASN A 1 92 ? 8.413 9.965 -4.468 1.00 88.06 92 ASN A C 1
ATOM 733 O O . ASN A 1 92 ? 9.131 9.978 -5.464 1.00 88.06 92 ASN A O 1
ATOM 737 N N . LEU A 1 93 ? 8.617 10.751 -3.401 1.00 87.50 93 LEU A N 1
ATOM 738 C CA . LEU A 1 93 ? 9.690 11.752 -3.310 1.00 87.50 93 LEU A CA 1
ATOM 739 C C . LEU A 1 93 ? 11.090 11.142 -3.432 1.00 87.50 93 LEU A C 1
ATOM 741 O O . LEU A 1 93 ? 11.963 11.737 -4.052 1.00 87.50 93 LEU A O 1
ATOM 745 N N . PHE A 1 94 ? 11.299 9.951 -2.869 1.00 86.81 94 PHE A N 1
ATOM 746 C CA . PHE A 1 94 ? 12.575 9.234 -2.965 1.00 86.81 94 PHE A CA 1
ATOM 747 C C . PHE A 1 94 ? 12.668 8.289 -4.177 1.00 86.81 94 PHE A C 1
ATOM 749 O O . PHE A 1 94 ? 13.557 7.444 -4.231 1.00 86.81 94 PHE A O 1
ATOM 756 N N . GLU A 1 95 ? 11.725 8.370 -5.122 1.00 82.75 95 GLU A N 1
ATOM 757 C CA . GLU A 1 95 ? 11.647 7.501 -6.309 1.00 82.75 95 GLU A CA 1
ATOM 758 C C . GLU A 1 95 ? 11.632 5.987 -6.009 1.00 82.75 95 GLU A C 1
ATOM 760 O O . GLU A 1 95 ? 11.873 5.145 -6.874 1.00 82.75 95 GLU A O 1
ATOM 765 N N . PHE A 1 96 ? 11.275 5.604 -4.782 1.00 83.38 96 PHE A N 1
ATOM 766 C CA . PHE A 1 96 ? 11.197 4.208 -4.358 1.00 83.38 96 PHE A CA 1
ATOM 767 C C . PHE A 1 96 ? 9.887 3.525 -4.753 1.00 83.38 96 PHE A C 1
ATOM 769 O O . PHE A 1 96 ? 9.810 2.293 -4.699 1.00 83.38 96 PHE A O 1
ATOM 776 N N . LEU A 1 97 ? 8.879 4.303 -5.159 1.00 81.62 97 LEU A N 1
ATOM 777 C CA . LEU A 1 97 ? 7.537 3.816 -5.464 1.00 81.62 97 LEU A CA 1
ATOM 778 C C . LEU A 1 97 ? 7.511 2.942 -6.731 1.00 81.62 97 LEU A C 1
ATOM 780 O O . LEU A 1 97 ? 7.114 1.782 -6.680 1.00 81.62 97 LEU A O 1
ATOM 784 N N . ALA A 1 98 ? 7.926 3.490 -7.871 1.00 83.00 98 ALA A N 1
ATOM 785 C CA . ALA A 1 98 ? 7.960 2.805 -9.161 1.00 83.00 98 ALA A CA 1
ATOM 786 C C . ALA A 1 98 ? 8.713 3.652 -10.194 1.00 83.00 98 ALA A C 1
ATOM 788 O O . ALA A 1 98 ? 8.936 4.845 -9.978 1.00 83.00 98 ALA A O 1
ATOM 789 N N . THR A 1 99 ? 9.064 3.049 -11.329 1.00 81.44 99 THR A N 1
ATOM 790 C CA . THR A 1 99 ? 9.708 3.752 -12.449 1.00 81.44 99 THR A CA 1
ATOM 791 C C . THR A 1 99 ? 8.686 4.335 -13.423 1.00 81.44 99 THR A C 1
ATOM 793 O O . THR A 1 99 ? 8.853 5.471 -13.858 1.00 81.44 99 THR A O 1
ATOM 796 N N . GLY A 1 100 ? 7.600 3.614 -13.727 1.00 83.38 100 GLY A N 1
ATOM 797 C CA . GLY A 1 100 ? 6.565 4.091 -14.649 1.00 83.38 100 GLY A CA 1
ATOM 798 C C . GLY A 1 100 ? 5.560 5.041 -13.993 1.00 83.38 100 GLY A C 1
ATOM 799 O O . GLY A 1 100 ? 5.188 4.864 -12.835 1.00 83.38 100 GLY A O 1
ATOM 800 N N . ILE A 1 101 ? 5.055 6.029 -14.741 1.00 86.88 101 ILE A N 1
ATOM 801 C CA . ILE A 1 101 ? 4.010 6.954 -14.255 1.00 86.88 101 ILE A CA 1
ATOM 802 C C . ILE A 1 101 ? 2.726 6.187 -13.907 1.00 86.88 101 ILE A C 1
ATOM 804 O O . ILE A 1 101 ? 2.151 6.398 -12.842 1.00 86.88 101 ILE A O 1
ATOM 808 N N . ILE A 1 102 ? 2.314 5.251 -14.766 1.00 87.31 102 ILE A N 1
ATOM 809 C CA . ILE A 1 102 ? 1.114 4.426 -14.558 1.00 87.31 102 ILE A CA 1
ATOM 810 C C . ILE A 1 102 ? 1.273 3.559 -13.300 1.00 87.31 102 ILE A C 1
ATOM 812 O O . ILE A 1 102 ? 0.379 3.509 -12.455 1.00 87.31 102 ILE A O 1
ATOM 816 N N . GLU A 1 103 ? 2.448 2.950 -13.119 1.00 86.25 103 GLU A N 1
ATOM 817 C CA . GLU A 1 103 ? 2.768 2.198 -11.906 1.00 86.25 103 GLU A CA 1
ATOM 818 C C . GLU A 1 103 ? 2.751 3.099 -10.662 1.00 86.25 103 GLU A C 1
ATOM 820 O O . GLU A 1 103 ? 2.201 2.712 -9.632 1.00 86.25 103 GLU A O 1
ATOM 825 N N . LYS A 1 104 ? 3.297 4.321 -10.731 1.00 88.81 104 LYS A N 1
ATOM 826 C CA . LYS A 1 104 ? 3.250 5.266 -9.604 1.00 88.81 104 LYS A CA 1
ATOM 827 C C . LYS A 1 104 ? 1.803 5.574 -9.206 1.00 88.81 104 LYS A C 1
ATOM 829 O O . LYS A 1 104 ? 1.474 5.498 -8.024 1.00 88.81 104 LYS A O 1
ATOM 834 N N . ILE A 1 105 ? 0.934 5.844 -10.182 1.00 89.56 105 ILE A N 1
ATOM 835 C CA . ILE A 1 105 ? -0.497 6.087 -9.945 1.00 89.56 105 ILE A CA 1
ATOM 836 C C . ILE A 1 105 ? -1.154 4.851 -9.322 1.00 89.56 105 ILE A C 1
ATOM 838 O O . ILE A 1 105 ? -1.887 4.985 -8.347 1.00 89.56 105 ILE A O 1
ATOM 842 N N . SER A 1 106 ? -0.838 3.645 -9.802 1.00 91.19 106 SER A N 1
ATOM 843 C CA . SER A 1 106 ? -1.385 2.409 -9.230 1.00 91.19 106 SER A CA 1
ATOM 844 C C . SER A 1 106 ? -1.085 2.266 -7.732 1.00 91.19 106 SER A C 1
ATOM 846 O O . SER A 1 106 ? -1.983 1.989 -6.934 1.00 91.19 106 SER A O 1
ATOM 848 N N . TRP A 1 107 ? 0.152 2.553 -7.319 1.00 90.06 107 TRP A N 1
ATOM 849 C CA . TRP A 1 107 ? 0.574 2.466 -5.922 1.00 90.06 107 TRP A CA 1
ATOM 850 C C . TRP A 1 107 ? -0.032 3.561 -5.040 1.00 90.06 107 TRP A C 1
ATOM 852 O O . TRP A 1 107 ? -0.293 3.298 -3.864 1.00 90.06 107 TRP A O 1
ATOM 862 N N . ILE A 1 108 ? -0.329 4.739 -5.605 1.00 91.12 108 ILE A N 1
ATOM 863 C CA . ILE A 1 108 ? -1.075 5.80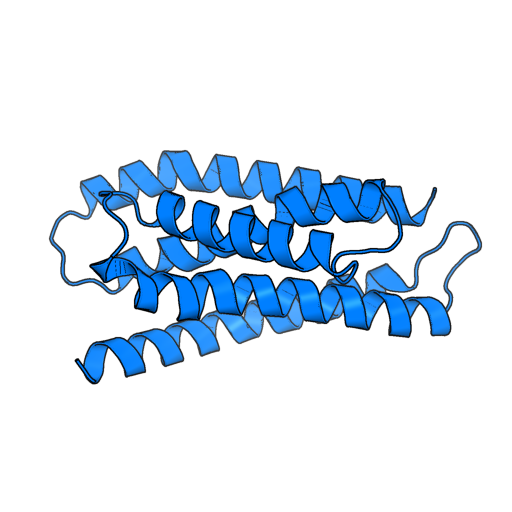7 -4.919 1.00 91.12 108 ILE A CA 1
ATOM 864 C C . ILE A 1 108 ? -2.483 5.343 -4.526 1.00 91.12 108 ILE A C 1
ATOM 866 O O . ILE A 1 108 ? -2.992 5.774 -3.496 1.00 91.12 108 ILE A O 1
ATOM 870 N N . PHE A 1 109 ? -3.098 4.434 -5.285 1.00 90.00 109 PHE A N 1
ATOM 871 C CA . PHE A 1 109 ? -4.388 3.850 -4.916 1.00 90.00 109 PHE A CA 1
ATOM 872 C C . PHE A 1 109 ? -4.248 2.629 -3.995 1.00 90.00 109 PHE A C 1
ATOM 874 O O . PHE A 1 109 ? -4.984 2.517 -3.015 1.00 90.00 109 PHE A O 1
ATOM 881 N N . ILE A 1 110 ? -3.296 1.730 -4.271 1.00 89.88 110 ILE A N 1
ATOM 882 C CA . ILE A 1 110 ? -3.151 0.458 -3.539 1.00 89.88 110 ILE A CA 1
ATOM 883 C C . ILE A 1 110 ? -2.725 0.680 -2.082 1.00 89.88 110 ILE A C 1
ATOM 885 O O . ILE A 1 110 ? -3.353 0.136 -1.173 1.00 89.88 110 ILE A O 1
ATOM 889 N N . ILE A 1 111 ? -1.671 1.466 -1.834 1.00 90.88 111 ILE A N 1
ATOM 890 C CA . ILE A 1 111 ? -1.072 1.584 -0.492 1.00 90.88 111 ILE A CA 1
ATOM 891 C C . ILE A 1 111 ? -2.038 2.241 0.510 1.00 90.88 111 ILE A C 1
ATOM 893 O O . ILE A 1 111 ? -2.223 1.675 1.591 1.00 90.88 111 ILE A O 1
ATOM 897 N N . PRO A 1 112 ? -2.706 3.374 0.205 1.00 90.38 112 PRO A N 1
ATOM 898 C CA . PRO A 1 112 ? -3.638 3.993 1.142 1.00 90.38 112 PRO A CA 1
ATOM 899 C C . PRO A 1 112 ? -4.896 3.152 1.348 1.00 90.38 112 PRO A C 1
ATOM 901 O O . PRO A 1 112 ? -5.403 3.107 2.467 1.00 90.38 112 PR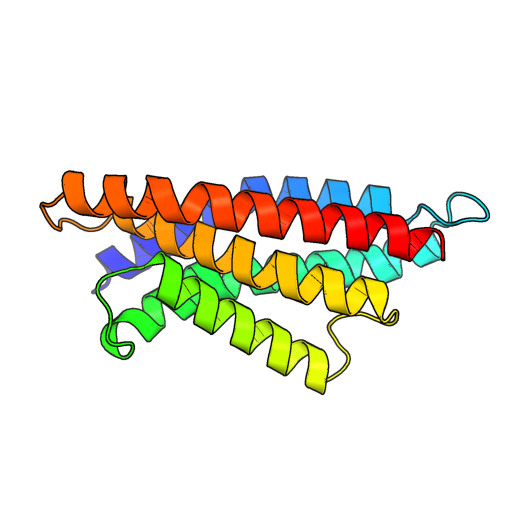O A O 1
ATOM 904 N N . ALA A 1 113 ? -5.373 2.444 0.316 1.00 89.56 113 ALA A N 1
ATOM 905 C CA . ALA A 1 113 ? -6.507 1.531 0.438 1.00 89.56 113 ALA A CA 1
ATOM 906 C C . ALA A 1 113 ? -6.192 0.356 1.377 1.00 89.56 113 ALA A C 1
ATOM 908 O O . ALA A 1 113 ? -6.961 0.093 2.302 1.00 89.56 113 ALA A O 1
ATOM 909 N N . LEU A 1 114 ? -5.038 -0.297 1.192 1.00 88.19 114 LEU A N 1
ATOM 910 C CA . LEU A 1 114 ? -4.582 -1.391 2.056 1.00 88.19 114 LEU A CA 1
ATOM 911 C C . LEU A 1 114 ? -4.326 -0.917 3.487 1.00 88.19 114 LEU A C 1
ATOM 913 O O . LEU A 1 114 ? -4.826 -1.527 4.428 1.00 88.19 114 LEU A O 1
ATOM 917 N N . SER A 1 115 ? -3.612 0.198 3.661 1.00 88.25 115 SER A N 1
ATOM 918 C CA . SER A 1 115 ? -3.338 0.775 4.983 1.00 88.25 115 SER A CA 1
ATOM 919 C C . SER A 1 115 ? -4.633 1.148 5.715 1.00 88.25 115 SER A C 1
ATOM 921 O O . SER A 1 115 ? -4.796 0.836 6.892 1.00 88.25 115 SER A O 1
ATOM 923 N N . SER A 1 116 ? -5.595 1.756 5.012 1.00 87.31 116 SER A N 1
ATOM 924 C CA . SER A 1 116 ? -6.919 2.096 5.548 1.00 87.31 116 SER A CA 1
ATOM 925 C C . SER A 1 116 ? -7.721 0.857 5.955 1.00 87.31 116 SER A C 1
ATOM 927 O O . SER A 1 116 ? -8.352 0.853 7.014 1.00 87.31 116 SER A O 1
ATOM 929 N N . PHE A 1 117 ? -7.677 -0.206 5.148 1.00 85.25 117 PHE A N 1
ATOM 930 C CA . PHE A 1 117 ? -8.358 -1.463 5.446 1.00 85.25 117 PHE A CA 1
ATOM 931 C C . PHE A 1 117 ? -7.735 -2.171 6.653 1.00 85.25 117 PHE A C 1
ATOM 933 O O . PHE A 1 117 ? -8.449 -2.537 7.584 1.00 85.25 117 PHE A O 1
ATOM 940 N N . ILE A 1 118 ? -6.407 -2.304 6.691 1.00 82.31 118 ILE A N 1
ATOM 941 C CA . ILE A 1 118 ? -5.686 -2.906 7.821 1.00 82.31 118 ILE A CA 1
ATOM 942 C C . ILE A 1 118 ? -5.961 -2.110 9.105 1.00 82.31 118 ILE A C 1
ATOM 944 O O . ILE A 1 118 ? -6.376 -2.695 10.101 1.00 82.31 118 ILE A O 1
ATOM 948 N N . ALA A 1 119 ? -5.856 -0.777 9.059 1.00 81.44 119 ALA A N 1
ATOM 949 C CA . ALA A 1 119 ? -6.158 0.101 10.191 1.00 81.44 119 ALA A CA 1
ATOM 950 C C . ALA A 1 119 ? -7.599 -0.043 10.709 1.00 81.44 119 ALA A C 1
ATOM 952 O O . ALA A 1 119 ? -7.845 0.037 11.910 1.00 81.44 119 ALA A O 1
ATOM 953 N N . MET A 1 120 ? -8.564 -0.248 9.812 1.00 80.25 120 MET A N 1
ATOM 954 C CA . MET A 1 120 ? -9.965 -0.438 10.180 1.00 80.25 120 MET A CA 1
ATOM 955 C C . MET A 1 120 ? -10.206 -1.783 10.873 1.00 80.25 120 MET A C 1
ATOM 957 O O . MET A 1 120 ? -11.101 -1.870 11.709 1.00 80.25 120 MET A O 1
ATOM 961 N N . ASN A 1 121 ? -9.411 -2.817 10.594 1.00 76.31 121 ASN A N 1
ATOM 962 C CA . ASN A 1 121 ? -9.569 -4.119 11.247 1.00 76.31 121 ASN A CA 1
ATOM 963 C C . ASN A 1 121 ? -9.164 -4.103 12.737 1.00 76.31 121 ASN A C 1
ATOM 965 O O . ASN A 1 121 ? -9.748 -4.854 13.516 1.00 76.31 121 ASN A O 1
ATOM 969 N N . TYR A 1 122 ? -8.344 -3.135 13.169 1.00 65.94 122 TYR A N 1
ATOM 970 C CA . TYR A 1 122 ? -8.075 -2.861 14.594 1.00 65.94 122 TYR A CA 1
ATOM 971 C C . TYR A 1 122 ? -9.306 -2.395 15.387 1.00 65.94 122 TYR A C 1
ATOM 973 O O . TYR A 1 122 ? -9.292 -2.359 16.619 1.00 65.94 122 TYR A O 1
ATOM 981 N N . THR A 1 123 ? -10.402 -2.021 14.715 1.00 58.62 123 THR A N 1
ATOM 982 C CA . THR A 1 123 ? -11.658 -1.688 15.407 1.00 58.62 123 THR A CA 1
ATOM 983 C C . THR A 1 123 ? -12.290 -2.905 16.086 1.00 58.62 123 THR A C 1
ATOM 985 O O . THR A 1 123 ? -13.011 -2.730 17.068 1.00 58.62 123 THR A O 1
ATOM 988 N N . GLY A 1 124 ? -11.984 -4.127 15.625 1.00 52.31 124 GLY A N 1
ATOM 989 C CA . GLY A 1 124 ? -12.505 -5.382 16.180 1.00 52.31 124 GLY A CA 1
ATOM 990 C C . GLY A 1 124 ? -11.870 -5.808 17.507 1.00 52.31 124 GLY A C 1
ATOM 991 O O . GLY A 1 124 ? -12.445 -6.626 18.221 1.00 52.31 124 GLY A O 1
ATOM 992 N N . THR A 1 125 ? -10.719 -5.239 17.864 1.00 48.59 125 THR A N 1
ATOM 993 C CA . THR A 1 125 ? -9.961 -5.582 19.075 1.00 48.59 125 THR A CA 1
ATOM 994 C C . THR A 1 125 ? -10.053 -4.544 20.190 1.00 48.59 125 THR A C 1
ATOM 996 O O . THR A 1 125 ? -9.641 -4.801 21.323 1.00 48.59 125 THR A O 1
ATOM 999 N N . SER A 1 126 ? -10.634 -3.375 19.913 1.00 42.97 126 SER A N 1
ATOM 1000 C CA . SER A 1 126 ? -10.865 -2.362 20.937 1.00 42.97 126 SER A CA 1
ATOM 1001 C C . SER A 1 126 ? -12.169 -2.641 21.695 1.00 42.97 126 SER A C 1
ATOM 1003 O O . SER A 1 126 ? -13.242 -2.743 21.107 1.00 42.97 126 SER A O 1
ATOM 1005 N N . THR A 1 127 ? -12.088 -2.727 23.023 1.00 42.06 127 THR A N 1
ATOM 1006 C CA . THR A 1 127 ? -13.205 -2.829 23.984 1.00 42.06 127 THR A CA 1
ATOM 1007 C C . THR A 1 127 ? -14.075 -1.558 24.035 1.00 42.06 127 THR A C 1
ATOM 1009 O O . THR A 1 127 ? -14.559 -1.161 25.090 1.00 42.06 127 THR A O 1
ATOM 1012 N N . TYR A 1 128 ? -14.293 -0.884 22.905 1.00 42.28 128 TYR A N 1
ATOM 1013 C CA . TYR A 1 128 ? -15.215 0.245 22.787 1.00 42.28 128 TYR A CA 1
ATOM 1014 C C . TYR A 1 128 ? -16.536 -0.229 22.173 1.00 42.28 128 TYR A C 1
ATOM 1016 O O . TYR A 1 128 ? -16.754 -0.163 20.970 1.00 42.28 128 TYR A O 1
ATOM 1024 N N . THR A 1 129 ? -17.381 -0.764 23.051 1.00 40.75 129 THR A N 1
ATOM 1025 C CA . THR A 1 129 ? -18.858 -0.718 23.178 1.00 40.75 129 THR A CA 1
ATOM 1026 C C . THR A 1 129 ? -19.820 -0.220 22.070 1.00 40.75 129 THR A C 1
ATOM 1028 O O . THR A 1 129 ? -21.018 -0.186 22.337 1.00 40.75 129 THR A O 1
ATOM 1031 N N . PHE A 1 130 ? -19.441 0.075 20.822 1.00 45.59 130 PHE A N 1
ATOM 1032 C CA . PHE A 1 130 ? -20.399 0.490 19.777 1.00 45.59 130 PHE A CA 1
ATOM 1033 C C . PHE A 1 130 ? -20.203 -0.252 18.446 1.00 45.59 130 PHE A C 1
ATOM 1035 O O . PHE A 1 130 ? -19.815 0.327 17.430 1.00 45.59 130 PHE A O 1
ATOM 1042 N N . LEU A 1 131 ? -20.576 -1.538 18.431 1.00 56.62 131 LEU A N 1
ATOM 1043 C CA . LEU A 1 131 ? -20.670 -2.393 17.231 1.00 56.62 131 LEU A CA 1
ATOM 1044 C C . LEU A 1 131 ? -21.452 -1.741 16.071 1.00 56.62 131 LEU A C 1
ATOM 1046 O O . LEU A 1 131 ? -21.166 -2.000 14.902 1.00 56.62 131 LEU A O 1
ATOM 1050 N N . SER A 1 132 ? -22.426 -0.877 16.371 1.00 60.50 132 SER A N 1
ATOM 1051 C CA . SER A 1 132 ? -23.217 -0.151 15.369 1.00 60.50 132 SER A CA 1
ATOM 1052 C C . SER A 1 132 ? -22.417 0.935 14.639 1.00 60.50 132 SER A C 1
ATOM 1054 O O . SER A 1 132 ? -22.580 1.101 13.429 1.00 60.50 132 SER A O 1
ATOM 1056 N N . GLY A 1 133 ? -21.526 1.644 15.343 1.00 64.81 133 GLY A N 1
ATOM 1057 C CA . GLY A 1 133 ? -20.668 2.686 14.774 1.00 64.81 133 GLY A CA 1
ATOM 1058 C C . GLY A 1 133 ? -19.613 2.105 13.835 1.00 64.81 133 GLY A C 1
ATOM 1059 O O . GLY A 1 133 ? -19.505 2.544 12.691 1.00 64.81 133 GLY A O 1
ATOM 1060 N N . ALA A 1 134 ? -18.924 1.050 14.279 1.00 63.56 134 ALA A N 1
ATOM 1061 C CA . ALA A 1 134 ? -17.929 0.345 13.470 1.00 63.56 134 ALA A CA 1
ATOM 1062 C C . ALA A 1 134 ? -18.557 -0.322 12.234 1.00 63.56 134 ALA A C 1
ATOM 1064 O O . ALA A 1 134 ? -18.050 -0.178 11.125 1.00 63.56 134 ALA A O 1
ATOM 1065 N N . ARG A 1 135 ? -19.726 -0.969 12.373 1.00 70.44 135 ARG A N 1
ATOM 1066 C CA . ARG A 1 135 ? -20.440 -1.560 11.226 1.00 70.44 135 ARG A CA 1
ATOM 1067 C C . ARG A 1 135 ? -20.845 -0.507 10.190 1.00 70.44 135 ARG A C 1
ATOM 1069 O O . ARG A 1 135 ? -20.793 -0.778 8.991 1.00 70.44 135 ARG A O 1
ATOM 1076 N N . LYS A 1 136 ? -21.244 0.689 10.638 1.00 75.50 136 LYS A N 1
ATOM 1077 C CA . LYS A 1 136 ? -21.566 1.809 9.742 1.00 75.50 136 LYS A CA 1
ATOM 1078 C C . LYS A 1 136 ? -20.320 2.325 9.024 1.00 75.50 136 LYS A C 1
ATOM 1080 O O . LYS A 1 136 ? -20.396 2.606 7.834 1.00 75.50 136 LYS A O 1
ATOM 1085 N N . GLU A 1 137 ? -19.188 2.402 9.720 1.00 78.50 137 GLU A N 1
ATOM 1086 C CA . GLU A 1 137 ? -17.906 2.767 9.114 1.00 78.50 137 GLU A CA 1
ATOM 1087 C C . GLU A 1 137 ? -17.477 1.748 8.053 1.00 78.50 137 GLU A C 1
ATOM 1089 O O . GLU A 1 137 ? -17.227 2.135 6.914 1.00 78.50 137 GLU A O 1
ATOM 1094 N N . MET A 1 138 ? -17.491 0.451 8.376 1.00 82.50 138 MET A N 1
ATOM 1095 C CA . MET A 1 138 ? -17.126 -0.612 7.433 1.00 82.50 138 MET A CA 1
ATOM 1096 C C . MET A 1 138 ? -18.017 -0.610 6.188 1.00 82.50 138 MET A C 1
ATOM 1098 O O . MET A 1 138 ? -17.514 -0.745 5.076 1.00 82.50 138 MET A O 1
ATOM 1102 N N . ARG A 1 139 ? -19.332 -0.403 6.344 1.00 81.88 139 ARG A N 1
ATOM 1103 C CA . ARG A 1 139 ? -20.270 -0.379 5.209 1.00 81.88 139 ARG A CA 1
ATOM 1104 C C . ARG A 1 139 ? -19.937 0.710 4.185 1.00 81.88 139 ARG A C 1
ATOM 1106 O O . ARG A 1 139 ? -20.220 0.518 3.008 1.00 81.88 139 ARG A O 1
ATOM 1113 N N . THR A 1 140 ? -19.343 1.819 4.619 1.00 82.00 140 THR A N 1
ATOM 1114 C CA . THR A 1 140 ? -18.965 2.931 3.736 1.00 82.00 140 THR A CA 1
ATOM 1115 C C . THR A 1 140 ? -17.508 2.834 3.279 1.00 82.00 140 THR A C 1
ATOM 1117 O O . THR A 1 140 ? -17.213 3.091 2.115 1.00 82.00 140 THR A O 1
ATOM 1120 N N . ALA A 1 141 ? -16.593 2.448 4.170 1.00 84.62 141 ALA A N 1
ATOM 1121 C CA . ALA A 1 141 ? -15.160 2.423 3.891 1.00 84.62 141 ALA A CA 1
ATOM 1122 C C . ALA A 1 141 ? -14.731 1.206 3.058 1.00 84.62 141 ALA A C 1
ATOM 1124 O O . ALA A 1 141 ? -13.931 1.365 2.139 1.00 84.62 141 ALA A O 1
ATOM 1125 N N . VAL A 1 142 ? -15.286 0.012 3.316 1.00 85.06 142 VAL A N 1
ATOM 1126 C CA . VAL A 1 142 ? -14.904 -1.222 2.601 1.00 85.06 142 VAL A CA 1
ATOM 1127 C C . VAL A 1 142 ? -15.144 -1.111 1.089 1.00 85.06 142 VAL A C 1
ATOM 1129 O O . VAL A 1 142 ? -14.215 -1.409 0.338 1.00 85.06 142 VAL A O 1
ATOM 1132 N N . PRO A 1 143 ? -16.313 -0.649 0.592 1.00 87.69 143 PRO A N 1
ATOM 1133 C CA . PRO A 1 143 ? -16.522 -0.498 -0.849 1.00 87.69 143 PRO A CA 1
ATOM 1134 C C . PRO A 1 143 ? -15.532 0.483 -1.488 1.00 87.69 143 PRO A C 1
ATOM 1136 O O . PRO A 1 143 ? -15.033 0.239 -2.586 1.00 87.69 143 PRO A O 1
ATOM 1139 N N . LEU A 1 144 ? -15.203 1.575 -0.792 1.00 88.62 144 LEU A N 1
ATOM 1140 C CA . LEU A 1 144 ? -14.249 2.569 -1.280 1.00 88.62 144 LEU A CA 1
ATOM 1141 C C . LEU A 1 144 ? -12.819 2.007 -1.340 1.00 88.62 144 LEU A C 1
ATOM 1143 O O . LEU A 1 144 ? -12.120 2.187 -2.331 1.00 88.62 144 LEU A O 1
ATOM 1147 N N . GLN A 1 145 ? -12.393 1.281 -0.306 1.00 91.38 145 GLN A N 1
ATOM 1148 C CA . GLN A 1 145 ? -11.079 0.630 -0.262 1.00 91.38 145 GLN A CA 1
ATOM 1149 C C . GLN A 1 145 ? -10.957 -0.456 -1.338 1.00 91.38 145 GLN A C 1
ATOM 1151 O O . GLN A 1 145 ? -9.939 -0.529 -2.024 1.00 91.38 145 GLN A O 1
ATOM 1156 N N . LEU A 1 146 ? -12.005 -1.265 -1.530 1.00 88.75 146 LEU A N 1
ATOM 1157 C CA . LEU A 1 146 ? -12.049 -2.291 -2.573 1.00 88.75 146 LEU A CA 1
ATOM 1158 C C . LEU A 1 146 ? -11.982 -1.678 -3.971 1.00 88.75 146 LEU A C 1
ATOM 1160 O O . LEU A 1 146 ? -11.178 -2.120 -4.786 1.00 88.75 146 LEU A O 1
ATOM 1164 N N . THR A 1 147 ? -12.785 -0.649 -4.250 1.00 91.38 147 THR A N 1
ATOM 1165 C CA . THR A 1 147 ? -12.766 0.027 -5.558 1.00 91.38 147 THR A CA 1
ATOM 1166 C C . THR A 1 147 ? -11.419 0.688 -5.834 1.00 91.38 147 THR A C 1
ATOM 1168 O O . THR A 1 147 ? -10.869 0.490 -6.914 1.00 91.38 147 THR A O 1
ATOM 1171 N N . ALA A 1 148 ? -10.828 1.381 -4.856 1.00 90.56 148 ALA A N 1
ATOM 1172 C CA . ALA A 1 148 ? -9.488 1.950 -4.986 1.00 90.56 148 ALA A CA 1
ATOM 1173 C C . ALA A 1 148 ? -8.424 0.868 -5.240 1.00 90.56 148 ALA A C 1
ATOM 1175 O O . ALA A 1 148 ? -7.603 1.008 -6.146 1.00 90.56 148 ALA A O 1
ATOM 1176 N N . SER A 1 149 ? -8.463 -0.240 -4.495 1.00 89.12 149 SER A N 1
ATOM 1177 C CA . SER A 1 149 ? -7.524 -1.350 -4.675 1.00 89.12 149 SER A CA 1
ATOM 1178 C C . SER A 1 149 ? -7.677 -2.023 -6.044 1.00 89.12 149 SER A C 1
ATOM 1180 O O . SER A 1 149 ? -6.670 -2.286 -6.698 1.00 89.12 149 SER A O 1
ATOM 1182 N N . LEU A 1 150 ? -8.910 -2.229 -6.521 1.00 91.31 150 LEU A N 1
ATOM 1183 C CA . LEU A 1 150 ? -9.192 -2.785 -7.850 1.00 91.31 150 LEU A CA 1
ATOM 1184 C C . LEU A 1 150 ? -8.704 -1.867 -8.973 1.00 91.31 150 LEU A C 1
ATOM 1186 O O . LEU A 1 150 ? -8.035 -2.332 -9.893 1.00 91.31 150 LEU A O 1
ATOM 1190 N N . VAL A 1 151 ? -8.990 -0.566 -8.886 1.00 92.56 151 VAL A N 1
ATOM 1191 C CA . VAL A 1 151 ? -8.501 0.428 -9.856 1.00 92.56 151 VAL A CA 1
ATOM 1192 C C . VAL A 1 151 ? -6.974 0.444 -9.875 1.00 92.56 151 VAL A C 1
ATOM 1194 O O . VAL A 1 151 ? -6.368 0.409 -10.945 1.00 92.56 151 VAL A O 1
ATOM 1197 N N . GLY A 1 152 ? -6.348 0.418 -8.698 1.00 90.25 152 GLY A N 1
ATOM 1198 C CA . GLY A 1 152 ? -4.901 0.315 -8.568 1.00 90.25 152 GLY A CA 1
ATOM 1199 C C . GLY A 1 152 ? -4.340 -0.959 -9.205 1.00 90.25 152 GLY A C 1
ATOM 1200 O O . GLY A 1 152 ? -3.386 -0.882 -9.968 1.00 90.25 152 GLY A O 1
ATOM 1201 N N . LEU A 1 153 ? -4.954 -2.121 -8.976 1.00 89.31 153 LEU A N 1
ATOM 1202 C CA . LEU A 1 153 ? -4.532 -3.383 -9.594 1.00 89.31 153 LEU A CA 1
ATOM 1203 C C . LEU A 1 153 ? -4.619 -3.343 -11.123 1.00 89.31 153 LEU A C 1
ATOM 1205 O O . LEU A 1 153 ? -3.675 -3.750 -11.797 1.00 89.31 153 LEU A O 1
ATOM 1209 N N . ILE A 1 154 ? -5.716 -2.815 -11.671 1.00 90.75 154 ILE A N 1
ATOM 1210 C CA . ILE A 1 154 ? -5.896 -2.679 -13.122 1.00 90.75 154 ILE A CA 1
ATOM 1211 C C . ILE A 1 154 ? -4.813 -1.767 -13.705 1.00 90.75 154 ILE A C 1
ATOM 1213 O O . ILE A 1 154 ? -4.184 -2.132 -14.694 1.00 90.75 154 ILE A O 1
ATOM 1217 N N . LEU A 1 155 ? -4.554 -0.619 -13.073 1.00 89.62 155 LEU A N 1
ATOM 1218 C CA . LEU A 1 155 ? -3.490 0.304 -13.483 1.00 89.62 155 LEU A CA 1
ATOM 1219 C C . LEU A 1 155 ? -2.103 -0.340 -13.403 1.00 89.62 155 LEU A C 1
ATOM 1221 O O . LEU A 1 155 ? -1.270 -0.140 -14.282 1.00 89.62 155 LEU A O 1
ATOM 1225 N N . TRP A 1 156 ? -1.843 -1.128 -12.362 1.00 89.06 156 TRP A N 1
ATOM 1226 C CA . TRP A 1 156 ? -0.557 -1.798 -12.203 1.00 89.06 156 TRP A CA 1
ATOM 1227 C C . TRP A 1 156 ? -0.324 -2.834 -13.308 1.00 89.06 156 TRP A C 1
ATOM 1229 O O . TRP A 1 156 ? 0.776 -2.912 -13.850 1.00 89.06 156 TRP A O 1
ATOM 1239 N N . ILE A 1 157 ? -1.365 -3.588 -13.680 1.00 86.38 157 ILE A N 1
ATOM 1240 C CA . ILE A 1 157 ? -1.308 -4.563 -14.776 1.00 86.38 157 ILE A CA 1
ATOM 1241 C C . ILE A 1 157 ? -1.156 -3.851 -16.122 1.00 86.38 157 ILE A C 1
ATOM 1243 O O . ILE A 1 157 ? -0.301 -4.236 -16.911 1.00 86.38 157 ILE A O 1
ATOM 1247 N N . THR A 1 158 ? -1.933 -2.802 -16.404 1.00 86.31 158 THR A N 1
ATOM 1248 C CA . THR A 1 158 ? -1.816 -2.077 -17.682 1.00 86.31 158 THR A CA 1
ATOM 1249 C C . THR A 1 158 ? -0.457 -1.403 -17.829 1.00 86.31 158 THR A C 1
ATOM 1251 O O . THR A 1 158 ? 0.123 -1.453 -18.910 1.00 86.31 158 THR A O 1
ATOM 1254 N N . GLY A 1 159 ? 0.111 -0.884 -16.737 1.00 82.38 159 GLY A N 1
ATOM 1255 C CA . GLY A 1 159 ? 1.470 -0.343 -16.702 1.00 82.38 159 GLY A CA 1
ATOM 1256 C C . GLY A 1 159 ? 2.578 -1.353 -17.030 1.00 82.38 159 GLY A C 1
ATOM 1257 O O . GLY A 1 159 ? 3.703 -0.930 -17.259 1.00 82.38 159 GLY A O 1
ATOM 1258 N N . ARG A 1 160 ? 2.290 -2.663 -17.078 1.00 78.38 160 ARG A N 1
ATOM 1259 C CA . ARG A 1 160 ? 3.243 -3.709 -17.511 1.00 78.38 160 ARG A CA 1
ATOM 1260 C C . ARG A 1 160 ? 3.309 -3.876 -19.028 1.00 78.38 160 ARG A C 1
ATOM 1262 O O . ARG A 1 160 ? 4.290 -4.409 -19.539 1.00 78.38 160 ARG A O 1
ATOM 1269 N N . PHE A 1 161 ? 2.251 -3.486 -19.735 1.00 78.56 161 PHE A N 1
ATOM 1270 C CA . PHE A 1 161 ? 2.121 -3.671 -21.185 1.00 78.56 161 PHE A CA 1
ATOM 1271 C C . PHE A 1 161 ? 2.416 -2.398 -21.989 1.00 78.56 161 PHE A C 1
ATOM 1273 O O . PHE A 1 161 ? 2.441 -2.454 -23.223 1.00 78.56 161 PHE A O 1
ATOM 1280 N N . VAL A 1 162 ? 2.616 -1.273 -21.298 1.00 76.06 162 VAL A N 1
ATOM 1281 C CA . VAL A 1 162 ? 2.957 0.040 -21.862 1.00 76.06 162 VAL A CA 1
ATOM 1282 C C . VAL A 1 162 ? 4.451 0.269 -21.721 1.00 76.06 162 VAL A C 1
ATOM 1284 O O . VAL A 1 162 ? 5.082 0.513 -22.773 1.00 76.06 162 VAL A O 1
#

Organism: NCBI:txid1817878

pLDDT: mea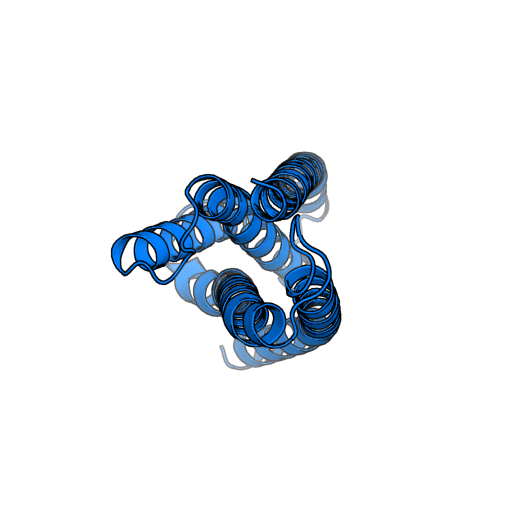n 79.19, std 11.62, range [40.75, 92.56]

Radius of gyration: 16.47 Å; chains: 1; bounding box: 38×28×53 Å

Secondary structure (DSSP, 8-state):
-HHHHHHHHHHHHHHHHHHHHHHHHHHHHHTEETTEE-HHHHHHHHHHHHHHHHHHHHIIIIIHHHHTTTS--S-HHHHHHHHHHHHHHHHHHTT-S-SSHHHHHHHHHHHHHHHHHHHHHGGGTS--S-HHHHHHHHHHHHHHHHHHHHHHHHHHHHTTT-

Sequence (162 aa):
MYDRLVLILVETISWGKYIIVAIAAFFLLSGLNKYGYSSDLAILTGFRAARNLLSSLFAGSIITPILLPWIPGKNFSFKGFFIGFWVVFVFNLFEFLATGIIEKISWIFIIPALSSFIAMNYTGTSTYTFLSGARKEMRTAVPLQLTASLVGLILWITGRFV